Protein AF-A0A7S3FXJ9-F1 (afdb_monomer)

pLDDT: mean 93.74, std 6.18, range [70.44, 98.56]

InterPro domains:
  IPR002081 Cryptochrome/DNA photolyase class 1 [PTHR11455] (3-150)
  IPR005101 Cryptochrome/DNA photolyase, FAD-binding domain [PF03441] (63-150)
  IPR036134 Cryptochrome/DNA photolyase, FAD-binding domain-like superfamily [SSF48173] (3-150)

Secondary structure (DSSP, 8-state):
-HHHHHT--GGGS-TT-SS-SS---HHHHHTTSS-HHHHHHHHHHHHHT--S----TTTSHHHHHHHHHHHHHHHHHSTTTT-STT-TTS-----B--HHHHHHHHTT-SS-HHHHHHHHHHHHHS---HHHHHHHHHIIIIITT-B-TT-

Solvent-accessible surface area (backbone atoms only — not comparable to full-atom values): 8911 Å² total; per-residue (Å²): 110,66,64,58,60,36,62,31,46,61,91,80,52,67,48,82,52,91,62,73,80,60,89,75,51,62,64,38,51,71,73,58,79,35,55,67,67,57,54,52,49,55,51,48,60,44,52,79,70,49,92,67,91,54,57,54,71,68,46,12,68,66,18,55,49,51,55,50,54,50,53,53,51,48,51,72,72,38,56,48,61,84,42,51,80,78,14,90,89,44,78,87,70,96,55,50,90,53,71,66,61,50,51,26,47,68,64,27,61,69,83,44,69,72,52,18,52,46,30,42,41,32,73,75,69,75,57,69,45,72,57,36,51,51,51,46,52,35,39,41,19,92,67,66,64,39,32,52,86,80,110

Sequence (151 aa):
QRERVGRFAKPMTNPVSLKPDTTALSPYLKFGCLSSRTFFWEIQNVLDTFKGNHTKPPESLHGQMYFREYFYLCAFKSDHFDKMIGNPDCKQIDWDTDPELLKAWEEGRTGYPAIDATMRQLKQEGWIHHLGRHLVACFLTRGDLWIHWEL

Nearest PDB structures (foldseek):
  3fy4-assembly3_C  TM=9.759E-01  e=5.658E-13  Arabidopsis thaliana
  3fy4-assembly2_B  TM=9.752E-01  e=1.005E-12  Arabidopsis thaliana
  6fn3-assembly1_A  TM=9.661E-01  e=8.461E-13  Chlamydomonas reinhardtii
  6fn2-assembly1_A  TM=9.665E-01  e=7.988E-13  Chlamydomonas reinhardtii
  5zm0-assembly1_A  TM=9.646E-01  e=1.419E-12  Chlamydomonas reinhardtii

Organism: NCBI:txid1082188

Mean predicted aligned error: 3.87 Å

Structure (mmCIF, N/CA/C/O backbone):
data_AF-A0A7S3FXJ9-F1
#
_entry.id   AF-A0A7S3FXJ9-F1
#
loop_
_atom_site.group_PDB
_atom_site.id
_atom_site.type_symbol
_atom_site.label_atom_id
_atom_site.label_alt_id
_atom_site.label_comp_id
_atom_site.label_asym_id
_atom_site.label_entity_id
_atom_site.label_seq_id
_atom_site.pdbx_PDB_ins_code
_atom_site.Cartn_x
_atom_site.Cartn_y
_atom_site.Cartn_z
_atom_site.occupancy
_atom_site.B_iso_or_equiv
_atom_site.auth_seq_id
_atom_site.auth_comp_id
_atom_site.auth_asym_id
_atom_site.auth_atom_id
_atom_site.pdbx_PDB_model_num
ATOM 1 N N . GLN A 1 1 ? 13.859 7.669 -20.022 1.00 73.88 1 GLN A N 1
ATOM 2 C CA . GLN A 1 1 ? 12.963 6.557 -19.612 1.00 73.88 1 GLN A CA 1
ATOM 3 C C . GLN A 1 1 ? 13.709 5.231 -19.428 1.00 73.88 1 GLN A C 1
ATOM 5 O O . GLN A 1 1 ? 13.633 4.694 -18.332 1.00 73.88 1 GLN A O 1
ATOM 10 N N . ARG A 1 2 ? 14.477 4.730 -20.412 1.00 83.75 2 ARG A N 1
ATOM 11 C CA . ARG A 1 2 ? 15.246 3.466 -20.283 1.00 83.75 2 ARG A CA 1
ATOM 12 C C . ARG A 1 2 ? 16.218 3.430 -19.097 1.00 83.75 2 ARG A C 1
ATOM 14 O O . ARG A 1 2 ? 16.252 2.460 -18.356 1.00 83.75 2 ARG A O 1
ATOM 21 N N . GLU A 1 3 ? 16.935 4.526 -18.862 1.00 85.56 3 GLU A N 1
ATOM 22 C CA . GLU A 1 3 ? 17.845 4.658 -17.715 1.00 85.56 3 GLU A CA 1
ATOM 23 C C . GLU A 1 3 ? 17.126 4.569 -16.364 1.00 85.56 3 GLU A C 1
ATOM 25 O O . GLU A 1 3 ? 17.623 3.925 -15.446 1.00 85.56 3 GLU A O 1
ATOM 30 N N . ARG A 1 4 ? 15.914 5.136 -16.264 1.00 86.31 4 ARG A N 1
ATOM 31 C CA . ARG A 1 4 ? 15.077 5.037 -15.060 1.00 86.31 4 ARG A CA 1
ATOM 32 C C . ARG A 1 4 ? 14.684 3.588 -14.776 1.00 86.31 4 ARG A C 1
ATOM 34 O O . ARG A 1 4 ? 14.658 3.208 -13.618 1.00 86.31 4 ARG A O 1
ATOM 41 N N . VAL A 1 5 ? 14.395 2.795 -15.811 1.00 86.50 5 VAL A N 1
ATOM 42 C CA . VAL A 1 5 ? 14.090 1.359 -15.681 1.00 86.50 5 VAL A CA 1
ATOM 43 C C . VAL A 1 5 ? 15.333 0.576 -15.257 1.00 86.50 5 VAL A C 1
ATOM 45 O O . VAL A 1 5 ? 15.274 -0.139 -14.262 1.00 86.50 5 VAL A O 1
ATOM 48 N N . GLY A 1 6 ? 16.462 0.752 -15.954 1.00 84.94 6 GLY A N 1
ATOM 49 C CA . GLY A 1 6 ? 17.703 0.024 -15.662 1.00 84.94 6 GLY A CA 1
ATOM 50 C C . GLY A 1 6 ? 18.292 0.334 -14.282 1.00 84.94 6 GLY A C 1
ATOM 51 O O . GLY A 1 6 ? 18.854 -0.548 -13.641 1.00 84.94 6 GLY A O 1
ATOM 52 N N . ARG A 1 7 ? 18.131 1.568 -13.790 1.00 87.62 7 ARG A N 1
ATOM 53 C CA . ARG A 1 7 ? 18.652 2.010 -12.485 1.00 87.62 7 ARG A CA 1
ATOM 54 C C . ARG A 1 7 ? 17.612 2.032 -11.361 1.00 87.62 7 ARG A C 1
ATOM 56 O O . ARG A 1 7 ? 17.939 2.468 -10.262 1.00 87.62 7 ARG A O 1
ATOM 63 N N . PHE A 1 8 ? 16.369 1.610 -11.607 1.00 88.56 8 PHE A N 1
ATOM 64 C CA . PHE A 1 8 ? 15.328 1.632 -10.577 1.00 88.56 8 PHE A CA 1
ATOM 65 C C . PHE A 1 8 ? 15.723 0.749 -9.388 1.00 88.56 8 PHE A C 1
ATOM 67 O O . PHE A 1 8 ? 15.891 -0.457 -9.548 1.00 88.56 8 PHE A O 1
ATOM 74 N N . ALA A 1 9 ? 15.810 1.327 -8.193 1.00 87.25 9 ALA A N 1
ATOM 75 C CA . ALA A 1 9 ? 16.085 0.598 -6.960 1.00 87.25 9 ALA A CA 1
ATOM 76 C C . ALA A 1 9 ? 15.193 1.138 -5.841 1.00 87.25 9 ALA A C 1
ATOM 78 O O . ALA A 1 9 ? 15.300 2.300 -5.450 1.00 87.25 9 ALA A O 1
ATOM 79 N N . LYS A 1 10 ? 14.305 0.292 -5.314 1.00 80.56 10 LYS A N 1
ATOM 80 C CA . LYS A 1 10 ? 13.350 0.675 -4.263 1.00 80.56 10 LYS A CA 1
ATOM 81 C C . LYS A 1 10 ? 13.986 1.239 -2.974 1.00 80.56 10 LYS A C 1
ATOM 83 O O . LYS A 1 10 ? 13.410 2.192 -2.450 1.00 80.56 10 LYS A O 1
ATOM 88 N N . PRO A 1 11 ? 15.148 0.756 -2.481 1.00 74.75 11 PRO A N 1
ATOM 89 C CA . PRO A 1 11 ? 15.785 1.330 -1.289 1.00 74.75 11 PRO A CA 1
ATOM 90 C C . PRO A 1 11 ? 16.194 2.804 -1.442 1.00 74.75 11 PRO A C 1
ATOM 92 O O . PRO A 1 11 ? 16.334 3.504 -0.448 1.00 74.75 11 PRO A O 1
ATOM 95 N N . MET A 1 12 ? 16.349 3.293 -2.676 1.00 77.19 12 MET A N 1
ATOM 96 C CA . MET A 1 12 ? 16.866 4.634 -2.983 1.00 77.19 12 MET A CA 1
ATOM 97 C C . MET A 1 12 ? 15.757 5.660 -3.277 1.00 77.19 12 MET A C 1
ATOM 99 O O . MET A 1 12 ? 15.977 6.619 -4.013 1.00 77.19 12 MET A O 1
ATOM 103 N N . THR A 1 13 ? 14.546 5.445 -2.755 1.00 78.25 13 THR A N 1
ATOM 104 C CA . THR A 1 13 ? 13.367 6.294 -3.017 1.00 78.25 13 THR A CA 1
ATOM 105 C C . THR A 1 13 ? 12.980 7.103 -1.782 1.00 78.25 13 THR A C 1
ATOM 107 O O . THR A 1 13 ? 13.099 6.606 -0.662 1.00 78.25 13 THR A O 1
ATOM 110 N N . ASN A 1 14 ? 12.517 8.348 -1.958 1.00 78.69 14 ASN A N 1
ATOM 111 C CA . ASN A 1 14 ? 12.154 9.200 -0.828 1.00 78.69 14 ASN A CA 1
ATOM 112 C C . ASN A 1 14 ? 10.724 8.880 -0.334 1.00 78.69 14 ASN A C 1
ATOM 114 O O . ASN A 1 14 ? 9.756 9.103 -1.066 1.00 78.69 14 ASN A O 1
ATOM 118 N N . PRO A 1 15 ? 10.557 8.388 0.911 1.00 72.31 15 PRO A N 1
ATOM 119 C CA . PRO A 1 15 ? 9.263 7.979 1.455 1.00 72.31 15 PRO A CA 1
ATOM 120 C C . PRO A 1 15 ? 8.245 9.105 1.622 1.00 72.31 15 PRO A C 1
ATOM 122 O O . PRO A 1 15 ? 7.051 8.823 1.623 1.00 72.31 15 PRO A O 1
ATOM 125 N N . VAL A 1 16 ? 8.720 10.340 1.784 1.00 70.44 16 VAL A N 1
ATOM 126 C CA . VAL A 1 16 ? 7.906 11.521 2.113 1.00 70.44 16 VAL A CA 1
ATOM 127 C C . VAL A 1 16 ? 7.818 12.507 0.946 1.00 70.44 16 VAL A C 1
ATOM 129 O O . VAL A 1 16 ? 7.343 13.629 1.108 1.00 70.44 16 VAL A O 1
ATOM 132 N N . SER A 1 17 ? 8.291 12.114 -0.241 1.00 78.94 17 SER A N 1
ATOM 133 C CA . SER A 1 17 ? 8.137 12.934 -1.440 1.00 78.94 17 SER A CA 1
ATOM 134 C C . SER A 1 17 ? 6.674 12.958 -1.878 1.00 78.94 17 SER A C 1
ATOM 136 O O . SER A 1 17 ? 6.076 11.914 -2.141 1.00 78.94 17 SER A O 1
ATOM 138 N N . LEU A 1 18 ? 6.115 14.163 -2.022 1.00 78.19 18 LEU A N 1
ATOM 139 C CA . LEU A 1 18 ? 4.784 14.364 -2.608 1.00 78.19 18 LEU A CA 1
ATOM 140 C C . LEU A 1 18 ? 4.739 13.916 -4.075 1.00 78.19 18 LEU A C 1
ATOM 142 O O . LEU A 1 18 ? 3.705 13.487 -4.574 1.00 78.19 18 LEU A O 1
ATOM 146 N N . LYS A 1 19 ? 5.871 13.991 -4.785 1.00 82.06 19 LYS A N 1
ATOM 147 C CA . LYS A 1 19 ? 5.969 13.495 -6.158 1.00 82.06 19 LYS A CA 1
ATOM 148 C C . LYS A 1 19 ? 6.384 12.023 -6.143 1.00 82.06 19 LYS A C 1
ATOM 150 O O . LYS A 1 19 ? 7.363 11.682 -5.480 1.00 82.06 19 LYS A O 1
ATOM 155 N N . PRO A 1 20 ? 5.712 11.144 -6.905 1.00 80.56 20 PRO A N 1
ATOM 156 C CA . PRO A 1 20 ? 6.096 9.742 -6.950 1.00 80.56 20 PRO A CA 1
ATOM 157 C C . PRO A 1 20 ? 7.501 9.538 -7.532 1.00 80.56 20 PRO A C 1
ATOM 159 O O . PRO A 1 20 ? 7.727 9.690 -8.734 1.00 80.56 20 PRO A O 1
ATOM 162 N N . ASP A 1 21 ? 8.430 9.087 -6.693 1.00 82.44 21 ASP A N 1
ATOM 163 C CA . ASP A 1 21 ? 9.775 8.693 -7.140 1.00 82.44 21 ASP A CA 1
ATOM 164 C C . ASP A 1 21 ? 9.777 7.307 -7.816 1.00 82.44 21 ASP A C 1
ATOM 166 O O . ASP A 1 21 ? 10.662 6.961 -8.605 1.00 82.44 21 ASP A O 1
ATOM 170 N N . THR A 1 22 ? 8.714 6.525 -7.599 1.00 87.38 22 THR A N 1
ATOM 171 C CA . THR A 1 22 ? 8.455 5.247 -8.283 1.00 87.38 22 THR A CA 1
ATOM 172 C C . THR A 1 22 ? 7.592 5.433 -9.535 1.00 87.38 22 THR A C 1
ATOM 174 O O . THR A 1 22 ? 7.228 6.546 -9.906 1.00 87.38 22 THR A O 1
ATOM 177 N N . THR A 1 23 ? 7.261 4.343 -10.231 1.00 89.44 23 THR A N 1
ATOM 178 C CA . THR A 1 23 ? 6.524 4.409 -11.504 1.00 89.44 23 THR A CA 1
ATOM 179 C C . THR A 1 23 ? 5.128 5.019 -11.379 1.00 89.44 23 THR A C 1
ATOM 181 O O . THR A 1 23 ? 4.599 5.476 -12.385 1.00 89.44 23 THR A O 1
ATOM 184 N N . ALA A 1 24 ? 4.527 4.999 -10.181 1.00 91.62 24 ALA A N 1
ATOM 185 C CA . ALA A 1 24 ? 3.124 5.354 -9.941 1.00 91.62 24 ALA A CA 1
ATOM 186 C C . ALA A 1 24 ? 2.124 4.589 -10.834 1.00 91.62 24 ALA A C 1
ATOM 188 O O . ALA A 1 24 ? 0.976 4.994 -10.989 1.00 91.62 24 ALA A O 1
ATOM 189 N N . LEU A 1 25 ? 2.534 3.443 -11.397 1.00 95.50 25 LEU A N 1
ATOM 190 C CA . LEU A 1 25 ? 1.694 2.633 -12.285 1.00 95.50 25 LEU A CA 1
ATOM 191 C C . LEU A 1 25 ? 0.758 1.674 -11.530 1.00 95.50 25 LEU A C 1
ATOM 193 O O . LEU A 1 25 ? -0.047 0.981 -12.149 1.00 95.50 25 LEU A O 1
ATOM 197 N N . SER A 1 26 ? 0.838 1.622 -10.195 1.00 96.44 26 SER A N 1
ATOM 198 C CA . SER A 1 26 ? 0.052 0.680 -9.390 1.00 96.44 26 SER A CA 1
ATOM 199 C C . SER A 1 26 ? -1.470 0.817 -9.557 1.00 96.44 26 SER A C 1
ATOM 201 O O . SER A 1 26 ? -2.113 -0.231 -9.614 1.00 96.44 26 SER A O 1
ATOM 203 N N . PRO A 1 27 ? -2.076 2.021 -9.693 1.00 97.19 27 PRO A N 1
ATOM 204 C CA . PRO A 1 27 ? -3.515 2.123 -9.945 1.00 97.19 27 PRO A CA 1
ATOM 205 C C . PRO A 1 27 ? -3.895 1.529 -11.310 1.00 97.19 27 PRO A C 1
ATOM 207 O O . PRO A 1 27 ? -4.810 0.719 -11.399 1.00 97.19 27 PRO A O 1
ATOM 210 N N . TYR A 1 28 ? -3.128 1.830 -12.361 1.00 97.88 28 TYR A N 1
ATOM 211 C CA . TYR A 1 28 ? -3.373 1.316 -13.713 1.00 97.88 28 TYR A CA 1
ATOM 212 C C . TYR A 1 28 ? -3.272 -0.214 -13.783 1.00 97.88 28 TYR A C 1
ATOM 214 O O . TYR A 1 28 ? -4.085 -0.854 -14.444 1.00 97.88 28 TYR A O 1
ATOM 222 N N . LEU A 1 29 ? -2.314 -0.807 -13.062 1.00 97.94 29 LEU A N 1
ATOM 223 C CA . LEU A 1 29 ? -2.182 -2.264 -12.934 1.00 97.94 29 LEU A CA 1
ATOM 224 C C . LEU A 1 29 ? -3.310 -2.894 -12.100 1.00 97.94 29 LEU A C 1
ATOM 226 O O . LEU A 1 29 ? -3.687 -4.037 -12.354 1.00 97.94 29 LEU A O 1
ATOM 230 N N . LYS A 1 30 ? -3.832 -2.188 -11.086 1.00 97.38 30 LYS A N 1
ATOM 231 C CA . LYS A 1 30 ? -4.948 -2.661 -10.248 1.00 97.38 30 LYS A CA 1
ATOM 232 C C . LYS A 1 30 ? -6.264 -2.682 -11.024 1.00 97.38 30 LYS A C 1
ATOM 234 O O . LYS A 1 30 ? -7.001 -3.653 -10.906 1.00 97.38 30 LYS A O 1
ATOM 239 N N . PHE A 1 31 ? -6.532 -1.640 -11.807 1.00 97.75 31 PHE A N 1
ATOM 240 C CA . PHE A 1 31 ? -7.774 -1.491 -12.573 1.00 97.75 31 PHE A CA 1
ATOM 241 C C . PHE A 1 31 ? -7.719 -2.104 -13.980 1.00 97.75 31 PHE A C 1
ATOM 243 O O . PHE A 1 31 ? -8.702 -2.048 -14.709 1.00 97.75 31 PHE A O 1
ATOM 250 N N . GLY A 1 32 ? -6.589 -2.693 -14.382 1.00 97.25 32 GLY A N 1
ATOM 251 C CA . GLY A 1 32 ? -6.445 -3.323 -15.697 1.00 97.25 32 GLY A CA 1
ATOM 252 C C . GLY A 1 32 ? -6.272 -2.341 -16.862 1.00 97.25 32 GLY A C 1
ATOM 253 O O . GLY A 1 32 ? -6.204 -2.776 -18.007 1.00 97.25 32 GLY A O 1
ATOM 254 N N . CYS A 1 33 ? -6.127 -1.038 -16.592 1.00 98.31 33 CYS A N 1
ATOM 255 C CA . CYS A 1 33 ? -5.792 -0.025 -17.600 1.00 98.31 33 CYS A CA 1
ATOM 256 C C . CYS A 1 33 ? -4.408 -0.266 -18.228 1.00 98.31 33 CYS A C 1
ATOM 258 O O . CYS A 1 33 ? -4.140 0.180 -19.340 1.00 98.31 33 CYS A O 1
ATOM 260 N N . LEU A 1 34 ? -3.522 -0.958 -17.503 1.00 98.00 34 LEU A N 1
ATOM 261 C CA . LEU A 1 34 ? -2.237 -1.443 -17.993 1.00 98.00 34 LEU A CA 1
ATOM 262 C C . LEU A 1 34 ? -2.143 -2.956 -17.770 1.00 98.00 34 LEU A C 1
ATOM 264 O O . LEU A 1 34 ? -2.268 -3.436 -16.644 1.00 98.00 34 LEU A O 1
ATOM 268 N N . SER A 1 35 ? -1.866 -3.704 -18.838 1.00 98.25 35 SER A N 1
ATOM 269 C CA . SER A 1 35 ? -1.608 -5.145 -18.764 1.00 98.25 35 SER A CA 1
ATOM 270 C C . SER A 1 35 ? -0.324 -5.431 -17.980 1.00 98.25 35 SER A C 1
ATOM 272 O O . SER A 1 35 ? 0.748 -4.918 -18.311 1.00 98.25 35 SER A O 1
ATOM 274 N N . SER A 1 36 ? -0.417 -6.306 -16.973 1.00 97.69 36 SER A N 1
ATOM 275 C CA . SER A 1 36 ? 0.739 -6.768 -16.193 1.00 97.69 36 SER A CA 1
ATOM 276 C C . SER A 1 36 ? 1.771 -7.480 -17.072 1.00 97.69 36 SER A C 1
ATOM 278 O O . SER A 1 36 ? 2.971 -7.270 -16.910 1.00 97.69 36 SER A O 1
ATOM 280 N N . ARG A 1 37 ? 1.311 -8.265 -18.053 1.00 98.12 37 ARG A N 1
ATOM 281 C CA . ARG A 1 37 ? 2.172 -8.976 -19.009 1.00 98.12 37 ARG A CA 1
ATOM 282 C C . ARG A 1 37 ? 2.899 -8.010 -19.932 1.00 98.12 37 ARG A C 1
ATOM 284 O O . ARG A 1 37 ? 4.097 -8.158 -20.140 1.00 98.12 37 ARG A O 1
ATOM 291 N N . THR A 1 38 ? 2.191 -7.006 -20.448 1.00 98.06 38 THR A N 1
ATOM 292 C CA . THR A 1 38 ? 2.802 -5.967 -21.287 1.00 98.06 38 THR A CA 1
ATOM 293 C C . THR A 1 38 ? 3.863 -5.223 -20.492 1.00 98.06 38 THR A C 1
ATOM 295 O O . THR A 1 38 ? 4.995 -5.123 -20.941 1.00 98.06 38 THR A O 1
ATOM 298 N N . PHE A 1 39 ? 3.542 -4.787 -19.271 1.00 97.56 39 PHE A N 1
ATOM 299 C CA . PHE A 1 39 ? 4.512 -4.091 -18.433 1.00 97.56 39 PHE A CA 1
ATOM 300 C C . PHE A 1 39 ? 5.755 -4.947 -18.137 1.00 97.56 39 PHE A C 1
ATOM 302 O O . PHE A 1 39 ? 6.872 -4.445 -18.230 1.00 97.56 39 PHE A O 1
ATOM 309 N N . PHE A 1 40 ? 5.581 -6.242 -17.855 1.00 97.81 40 PHE A N 1
ATOM 310 C CA . PHE A 1 40 ? 6.689 -7.176 -17.641 1.00 97.81 40 PHE A CA 1
ATOM 311 C C . PHE A 1 40 ? 7.632 -7.270 -18.851 1.00 97.81 40 PHE A C 1
ATOM 313 O O . PHE A 1 40 ? 8.849 -7.146 -18.692 1.00 97.81 40 PHE A O 1
ATOM 320 N N . TRP A 1 41 ? 7.078 -7.475 -20.049 1.00 97.81 41 TRP A N 1
ATOM 321 C CA . TRP A 1 41 ? 7.874 -7.615 -21.269 1.00 97.81 41 TRP A CA 1
ATOM 322 C C . TRP A 1 41 ? 8.517 -6.299 -21.700 1.00 97.81 41 TRP A C 1
ATOM 324 O O . TRP A 1 41 ? 9.660 -6.308 -22.137 1.00 97.81 41 TRP A O 1
ATOM 334 N N . GLU A 1 42 ? 7.854 -5.161 -21.492 1.00 96.69 42 GLU A N 1
ATOM 335 C CA . GLU A 1 42 ? 8.462 -3.851 -21.745 1.00 96.69 42 GLU A CA 1
ATOM 336 C C . GLU A 1 42 ? 9.655 -3.577 -20.818 1.00 96.69 42 GLU A C 1
ATOM 338 O O . GLU A 1 42 ? 10.670 -3.038 -21.260 1.00 96.69 42 GLU A O 1
ATOM 343 N N . ILE A 1 43 ? 9.589 -3.995 -19.546 1.00 95.62 43 ILE A N 1
ATOM 344 C CA . ILE A 1 43 ? 10.761 -3.956 -18.659 1.00 95.62 43 ILE A CA 1
ATOM 345 C C . ILE A 1 43 ? 11.876 -4.834 -19.240 1.00 95.62 43 ILE A C 1
ATOM 347 O O . ILE A 1 43 ? 13.006 -4.362 -19.354 1.00 95.62 43 ILE A O 1
ATOM 351 N N . GLN A 1 44 ? 11.567 -6.074 -19.635 1.00 95.50 44 GLN A N 1
ATOM 352 C CA . GLN A 1 44 ? 12.555 -7.012 -20.179 1.00 95.50 44 GLN A CA 1
ATOM 353 C C . GLN A 1 44 ? 13.240 -6.460 -21.438 1.00 95.50 44 GLN A C 1
ATOM 355 O O . GLN A 1 44 ? 14.463 -6.376 -21.469 1.00 95.50 44 GLN A O 1
ATOM 360 N N . ASN A 1 45 ? 12.468 -5.963 -22.407 1.00 95.75 45 ASN A N 1
ATOM 361 C CA . ASN A 1 45 ? 12.978 -5.362 -23.643 1.00 95.75 45 ASN A CA 1
ATOM 362 C C . ASN A 1 45 ? 13.951 -4.201 -23.371 1.00 95.75 45 ASN A C 1
ATOM 364 O O . ASN A 1 45 ? 14.956 -4.017 -24.067 1.00 95.75 45 ASN A O 1
ATOM 368 N N . VAL A 1 46 ? 13.659 -3.383 -22.353 1.00 94.69 46 VAL A N 1
ATOM 369 C CA . VAL A 1 46 ? 14.557 -2.300 -21.945 1.00 94.69 46 VAL A CA 1
ATOM 370 C C . VAL A 1 46 ? 15.836 -2.853 -21.325 1.00 94.69 46 VAL A C 1
ATOM 372 O O . VAL A 1 46 ? 16.909 -2.364 -21.671 1.00 94.69 46 VAL A O 1
ATOM 375 N N . LEU A 1 47 ? 15.739 -3.846 -20.439 1.00 93.25 47 LEU A N 1
ATOM 376 C CA . LEU A 1 47 ? 16.899 -4.447 -19.775 1.00 93.25 47 LEU A CA 1
ATOM 377 C C . LEU A 1 47 ? 17.819 -5.181 -20.761 1.00 93.25 47 LEU A C 1
ATOM 379 O O . LEU A 1 47 ? 19.031 -5.010 -20.672 1.00 93.25 47 LEU A O 1
ATOM 383 N N . ASP A 1 48 ? 17.264 -5.884 -21.750 1.00 93.31 48 ASP A N 1
ATOM 384 C CA . ASP A 1 48 ? 18.026 -6.611 -22.781 1.00 93.31 48 ASP A CA 1
ATOM 385 C C . ASP A 1 48 ? 18.919 -5.690 -23.623 1.00 93.31 48 ASP A C 1
ATOM 387 O O . ASP A 1 48 ? 19.966 -6.093 -24.126 1.00 93.31 48 ASP A O 1
ATOM 391 N N . THR A 1 49 ? 18.516 -4.426 -23.775 1.00 93.00 49 THR A N 1
ATOM 392 C CA . THR A 1 49 ? 19.257 -3.419 -24.549 1.00 93.00 49 THR A CA 1
ATOM 393 C C . THR A 1 49 ? 20.012 -2.419 -23.672 1.00 93.00 49 THR A C 1
ATOM 395 O O . THR A 1 49 ? 20.692 -1.525 -24.191 1.00 93.00 49 THR A O 1
ATOM 398 N N . PHE A 1 50 ? 19.908 -2.534 -22.344 1.00 93.12 50 PHE A N 1
ATOM 399 C CA . PHE A 1 50 ? 20.504 -1.586 -21.414 1.00 93.12 50 PHE A CA 1
ATOM 400 C C . PHE A 1 50 ? 22.008 -1.837 -21.264 1.00 93.12 50 PHE A C 1
ATOM 402 O O . PHE A 1 50 ? 22.450 -2.871 -20.772 1.00 93.12 50 PHE A O 1
ATOM 409 N N . LYS A 1 51 ? 22.821 -0.854 -21.662 1.00 85.44 51 LYS A N 1
ATOM 410 C CA . LYS A 1 51 ? 24.280 -0.904 -21.506 1.00 85.44 51 LYS A CA 1
ATOM 411 C C . LYS A 1 51 ? 24.661 -0.429 -20.100 1.00 85.44 51 LYS A C 1
ATOM 413 O O . LYS A 1 51 ? 24.841 0.765 -19.878 1.00 85.44 51 LYS A O 1
ATOM 418 N N . GLY A 1 52 ? 24.754 -1.358 -19.153 1.00 85.00 52 GLY A N 1
ATOM 419 C CA . GLY A 1 52 ? 25.204 -1.102 -17.783 1.00 85.00 52 GLY A CA 1
ATOM 420 C C . GLY A 1 52 ? 24.690 -2.145 -16.794 1.00 85.00 52 GLY A C 1
ATOM 421 O O . GLY A 1 52 ? 23.836 -2.963 -17.127 1.00 85.00 52 GLY A O 1
ATOM 422 N N . ASN A 1 53 ? 25.184 -2.095 -15.557 1.00 86.06 53 ASN A N 1
ATOM 423 C CA . ASN A 1 53 ? 24.614 -2.907 -14.487 1.00 86.06 53 ASN A CA 1
ATOM 424 C C . ASN A 1 53 ? 23.207 -2.396 -14.175 1.00 86.06 53 ASN A C 1
ATOM 426 O O . ASN A 1 53 ? 23.025 -1.211 -13.888 1.00 86.06 53 ASN A O 1
ATOM 430 N N . HIS A 1 54 ? 22.229 -3.293 -14.226 1.00 88.69 54 HIS A N 1
ATOM 431 C CA . HIS A 1 54 ? 20.876 -3.013 -13.779 1.00 88.69 54 HIS A CA 1
ATOM 432 C C . HIS A 1 54 ? 20.601 -3.704 -12.445 1.00 88.69 54 HIS A C 1
ATOM 434 O O . HIS A 1 54 ? 21.205 -4.727 -12.105 1.00 88.69 54 HIS A O 1
ATOM 440 N N . THR A 1 55 ? 19.671 -3.144 -11.682 1.00 87.12 55 THR A N 1
ATOM 441 C CA . THR A 1 55 ? 19.196 -3.758 -10.441 1.00 87.12 55 THR A CA 1
ATOM 442 C C . THR A 1 55 ? 18.519 -5.098 -10.715 1.00 87.12 55 THR A C 1
ATOM 444 O O . THR A 1 55 ? 17.938 -5.341 -11.779 1.00 87.12 55 THR A O 1
ATOM 447 N N . LYS A 1 56 ? 18.601 -5.997 -9.734 1.00 89.12 56 LYS A N 1
ATOM 448 C CA . LYS A 1 56 ? 18.000 -7.333 -9.785 1.00 89.12 56 LYS A CA 1
ATOM 449 C C . LYS A 1 56 ? 16.814 -7.415 -8.814 1.00 89.12 56 LYS A C 1
ATOM 451 O O . LYS A 1 56 ? 16.699 -6.578 -7.915 1.00 89.12 56 LYS A O 1
ATOM 456 N N . PRO A 1 57 ? 15.902 -8.385 -8.986 1.00 90.00 57 PRO A N 1
ATOM 457 C CA . PRO A 1 57 ? 14.896 -8.676 -7.971 1.00 90.00 57 PRO A CA 1
ATOM 458 C C . PRO A 1 57 ? 15.554 -8.926 -6.598 1.00 90.00 57 PRO A C 1
ATOM 460 O O . PRO A 1 57 ? 16.632 -9.522 -6.564 1.00 90.00 57 PRO A O 1
ATOM 463 N N . PRO A 1 58 ? 14.939 -8.488 -5.481 1.00 88.06 58 PRO A N 1
ATOM 464 C CA . PRO A 1 58 ? 13.590 -7.914 -5.368 1.00 88.06 58 PRO A CA 1
ATOM 465 C C . PRO A 1 58 ? 13.505 -6.388 -5.581 1.00 88.06 58 PRO A C 1
ATOM 467 O O . PRO A 1 58 ? 12.408 -5.830 -5.610 1.00 88.06 58 PRO A O 1
ATOM 470 N N . GLU A 1 59 ? 14.633 -5.693 -5.732 1.00 88.12 59 GLU A N 1
ATOM 471 C CA . GLU A 1 59 ? 14.677 -4.222 -5.759 1.00 88.12 59 GLU A CA 1
ATOM 472 C C . GLU A 1 59 ? 14.291 -3.619 -7.114 1.00 88.12 59 GLU A C 1
ATOM 474 O O . GLU A 1 59 ? 13.845 -2.470 -7.170 1.00 88.12 59 GLU A O 1
ATOM 479 N N . SER A 1 60 ? 14.446 -4.392 -8.192 1.00 92.75 60 SER A N 1
ATOM 480 C CA . SER A 1 60 ? 14.111 -3.988 -9.559 1.00 92.75 60 SER A CA 1
ATOM 481 C C . SER A 1 60 ? 12.598 -3.897 -9.806 1.00 92.75 60 SER A C 1
ATOM 483 O O . SER A 1 60 ? 11.771 -4.323 -8.991 1.00 92.75 60 SER A O 1
ATOM 485 N N . LEU A 1 61 ? 12.211 -3.384 -10.982 1.00 93.81 61 LEU A N 1
ATOM 486 C CA . LEU A 1 61 ? 10.806 -3.358 -11.407 1.00 93.81 61 LEU A CA 1
ATOM 487 C C . LEU A 1 61 ? 10.216 -4.765 -11.589 1.00 93.81 61 LEU A C 1
ATOM 489 O O . LEU A 1 61 ? 9.060 -4.979 -11.227 1.00 93.81 61 LEU A O 1
ATOM 493 N N . HIS A 1 62 ? 11.002 -5.743 -12.055 1.00 95.56 62 HIS A N 1
ATOM 494 C CA . HIS A 1 62 ? 10.580 -7.151 -12.042 1.00 95.56 62 HIS A CA 1
ATOM 495 C C . HIS A 1 62 ? 10.336 -7.658 -10.623 1.00 95.56 62 HIS A C 1
ATOM 497 O O . HIS A 1 62 ? 9.348 -8.345 -10.394 1.00 95.56 62 HIS A O 1
ATOM 503 N N . GLY A 1 63 ? 11.162 -7.258 -9.653 1.00 95.31 63 GLY A N 1
ATOM 504 C CA . GLY A 1 63 ? 10.915 -7.562 -8.243 1.00 95.31 63 GLY A CA 1
ATOM 505 C C . GLY A 1 63 ? 9.562 -7.040 -7.746 1.00 95.31 63 GLY A C 1
ATOM 506 O O . GLY A 1 63 ? 8.846 -7.759 -7.052 1.00 95.31 63 GLY A O 1
ATOM 507 N N . GLN A 1 64 ? 9.150 -5.839 -8.172 1.00 95.00 64 GLN A N 1
ATOM 508 C CA . GLN A 1 64 ? 7.817 -5.310 -7.843 1.00 95.00 64 GLN A CA 1
ATOM 509 C C . GLN A 1 64 ? 6.688 -6.143 -8.473 1.00 95.00 64 GLN A C 1
ATOM 511 O O . GLN A 1 64 ? 5.650 -6.344 -7.843 1.00 95.00 64 GLN A O 1
ATOM 516 N N . MET A 1 65 ? 6.893 -6.653 -9.692 1.00 96.94 65 MET A N 1
ATOM 517 C CA . MET A 1 65 ? 5.944 -7.551 -10.358 1.00 96.94 65 MET A CA 1
ATOM 518 C C . MET A 1 65 ? 5.845 -8.900 -9.645 1.00 96.94 65 MET A C 1
ATOM 520 O O . MET A 1 65 ? 4.742 -9.364 -9.382 1.00 96.94 65 MET A O 1
ATOM 524 N N . TYR A 1 66 ? 6.972 -9.500 -9.262 1.00 97.50 66 TYR A N 1
ATOM 525 C CA . TYR A 1 66 ? 6.974 -10.760 -8.515 1.00 97.50 66 TYR A CA 1
ATOM 526 C C . TYR A 1 66 ? 6.265 -10.630 -7.174 1.00 97.50 66 TYR A C 1
ATOM 528 O O . TYR A 1 66 ? 5.511 -11.518 -6.799 1.00 97.50 66 TYR A O 1
ATOM 536 N N . PHE A 1 67 ? 6.433 -9.501 -6.488 1.00 96.88 67 PHE A N 1
ATOM 537 C CA . PHE A 1 67 ? 5.736 -9.242 -5.234 1.00 96.88 67 PHE A CA 1
ATOM 538 C C . PHE A 1 67 ? 4.213 -9.128 -5.418 1.00 96.88 67 PHE A C 1
ATOM 540 O O . PHE A 1 67 ? 3.452 -9.627 -4.593 1.00 96.88 67 PHE A O 1
ATOM 547 N N . ARG A 1 68 ? 3.756 -8.525 -6.528 1.00 97.62 68 ARG A N 1
ATOM 548 C CA . ARG A 1 68 ? 2.335 -8.523 -6.912 1.00 97.62 68 ARG A CA 1
ATOM 549 C C . ARG A 1 68 ? 1.832 -9.951 -7.119 1.00 97.62 68 ARG A C 1
ATOM 551 O O . ARG A 1 68 ? 0.845 -10.323 -6.496 1.00 97.62 68 ARG A O 1
ATOM 558 N N . GLU A 1 69 ? 2.485 -10.732 -7.981 1.00 98.00 69 GLU A N 1
ATOM 559 C CA . GLU A 1 69 ? 2.049 -12.104 -8.289 1.00 98.00 69 GLU A CA 1
ATOM 560 C C . GLU A 1 69 ? 2.082 -13.007 -7.051 1.00 98.00 69 GLU A C 1
ATOM 562 O O . GLU A 1 69 ? 1.154 -13.780 -6.839 1.00 98.00 69 GLU A O 1
ATOM 567 N N . TYR A 1 70 ? 3.095 -12.857 -6.194 1.00 97.62 70 TYR A N 1
ATOM 568 C CA . TYR A 1 70 ? 3.198 -13.577 -4.927 1.00 97.62 70 TYR A CA 1
ATOM 569 C C . TYR A 1 70 ? 1.936 -13.405 -4.077 1.00 97.62 70 TYR A C 1
ATOM 571 O O . TYR A 1 70 ? 1.318 -14.395 -3.699 1.00 97.62 70 TYR A O 1
ATOM 579 N N . PHE A 1 71 ? 1.484 -12.168 -3.851 1.00 97.62 71 PHE A N 1
ATOM 580 C CA . PHE A 1 71 ? 0.275 -11.944 -3.058 1.00 97.62 71 PHE A CA 1
ATOM 581 C C . PHE A 1 71 ? -1.019 -12.358 -3.759 1.00 97.62 71 PHE A C 1
ATOM 583 O O . PHE A 1 71 ? -1.951 -12.768 -3.075 1.00 97.62 71 PHE A O 1
ATOM 590 N N . TYR A 1 72 ? -1.082 -12.322 -5.095 1.00 97.94 72 TYR A N 1
ATOM 591 C CA . TYR A 1 72 ? -2.201 -12.935 -5.822 1.00 97.94 72 TYR A CA 1
ATOM 592 C C . TYR A 1 72 ? -2.261 -14.449 -5.580 1.00 97.94 72 TYR A C 1
ATOM 594 O O . TYR A 1 72 ? -3.344 -14.986 -5.365 1.00 97.94 72 TYR A O 1
ATOM 602 N N . LEU A 1 73 ? -1.112 -15.132 -5.579 1.00 97.62 73 LEU A N 1
ATOM 603 C CA . LEU A 1 73 ? -1.038 -16.568 -5.309 1.00 97.62 73 LEU A CA 1
ATOM 604 C C . LEU A 1 73 ? -1.371 -16.896 -3.851 1.00 97.62 73 LEU A C 1
ATOM 606 O O . LEU A 1 73 ? -2.123 -17.838 -3.613 1.00 97.62 73 LEU A O 1
ATOM 610 N N . CYS A 1 74 ? -0.870 -16.115 -2.889 1.00 96.75 74 CYS A N 1
ATOM 611 C CA . CYS A 1 74 ? -1.230 -16.271 -1.478 1.00 96.75 74 CYS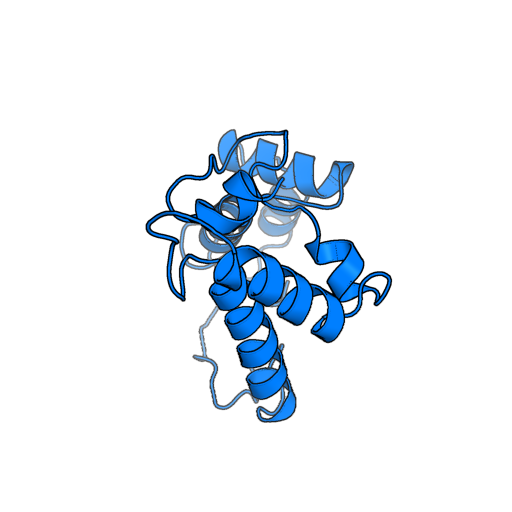 A CA 1
ATOM 612 C C . CYS A 1 74 ? -2.740 -16.109 -1.269 1.00 96.75 74 CYS A C 1
ATOM 614 O O . CYS A 1 74 ? -3.364 -16.990 -0.690 1.00 96.75 74 CYS A O 1
ATOM 616 N N . ALA A 1 75 ? -3.335 -15.044 -1.814 1.00 97.00 75 ALA A N 1
ATOM 617 C CA . ALA A 1 75 ? -4.768 -14.787 -1.696 1.00 97.00 75 ALA A CA 1
ATOM 618 C C . ALA A 1 75 ? -5.633 -15.843 -2.398 1.00 97.00 75 ALA A C 1
ATOM 620 O O . ALA A 1 75 ? -6.723 -16.149 -1.937 1.00 97.00 75 ALA A O 1
ATOM 621 N N . PHE A 1 76 ? -5.159 -16.408 -3.512 1.00 97.00 76 PHE A N 1
ATOM 622 C CA . 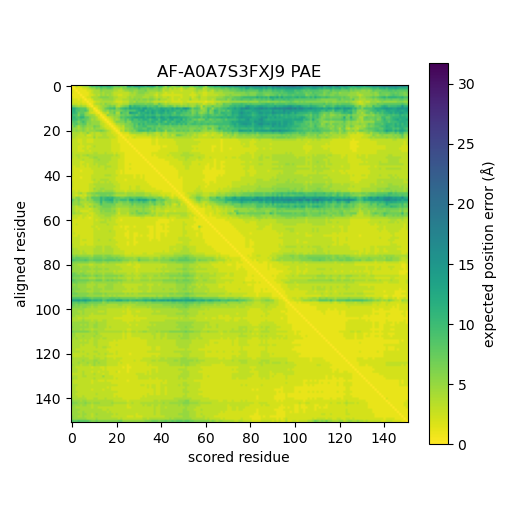PHE A 1 76 ? -5.854 -17.498 -4.197 1.00 97.00 76 PHE A CA 1
ATOM 623 C C . PHE A 1 76 ? -5.808 -18.814 -3.409 1.00 97.00 76 PHE A C 1
ATOM 625 O O . PHE A 1 76 ? -6.725 -19.626 -3.503 1.00 97.00 76 PHE A O 1
ATOM 632 N N . LYS A 1 77 ? -4.713 -19.055 -2.681 1.00 95.50 77 LYS A N 1
ATOM 633 C CA . LYS A 1 77 ? -4.443 -20.321 -1.993 1.00 95.50 77 LYS A CA 1
ATOM 634 C C . LYS A 1 77 ? -4.989 -20.363 -0.566 1.00 95.50 77 LYS A C 1
ATOM 636 O O . LYS A 1 77 ? -5.296 -21.456 -0.097 1.00 95.50 77 LYS A O 1
ATOM 641 N N . SER A 1 78 ? -5.015 -19.223 0.119 1.00 94.31 78 SER A N 1
ATOM 642 C CA . SER A 1 78 ? -5.293 -19.129 1.550 1.00 94.31 78 SER A CA 1
ATOM 643 C C . SER A 1 78 ? -6.751 -18.761 1.800 1.00 94.31 78 SER A C 1
ATOM 645 O O . SER A 1 78 ? -7.260 -17.774 1.261 1.00 94.31 78 SER A O 1
ATOM 647 N N . ASP A 1 79 ? -7.421 -19.560 2.625 1.00 94.81 79 ASP A N 1
ATOM 648 C CA . ASP A 1 79 ? -8.770 -19.255 3.084 1.00 94.81 79 ASP A CA 1
ATOM 649 C C . ASP A 1 79 ? -8.737 -18.024 3.991 1.00 94.81 79 ASP A C 1
ATOM 651 O O . ASP A 1 79 ? -7.866 -17.898 4.851 1.00 94.81 79 ASP A O 1
ATOM 655 N N . HIS A 1 80 ? -9.705 -17.120 3.819 1.00 96.88 80 HIS A N 1
ATOM 656 C CA . HIS A 1 80 ? -9.811 -15.894 4.617 1.00 96.88 80 HIS A CA 1
ATOM 657 C C . HIS A 1 80 ? -8.521 -15.053 4.617 1.00 96.88 80 HIS A C 1
ATOM 659 O O . HIS A 1 80 ? -8.162 -14.478 5.639 1.00 96.88 80 HIS A O 1
ATOM 665 N N . PHE A 1 81 ? -7.810 -14.973 3.486 1.00 97.38 81 PHE A N 1
ATOM 666 C CA . PHE A 1 81 ? -6.517 -14.279 3.389 1.00 97.38 81 PHE A CA 1
ATOM 667 C C . PHE A 1 81 ? -6.536 -12.823 3.897 1.00 97.38 81 PHE A C 1
ATOM 669 O O . PHE A 1 81 ? -5.522 -12.312 4.368 1.00 97.38 81 PHE A O 1
ATOM 676 N N . ASP A 1 82 ? -7.687 -12.160 3.803 1.00 96.75 82 ASP A N 1
ATOM 677 C CA . ASP A 1 82 ? -7.944 -10.792 4.250 1.00 96.75 82 ASP A CA 1
ATOM 678 C C . ASP A 1 82 ? -8.475 -10.687 5.689 1.00 96.75 82 ASP A C 1
ATOM 680 O O . ASP A 1 82 ? -8.805 -9.589 6.123 1.00 96.75 82 ASP A O 1
ATOM 684 N N . LYS A 1 83 ? -8.531 -11.796 6.435 1.00 97.56 83 LYS A N 1
ATOM 685 C CA . LYS A 1 83 ? -8.962 -11.841 7.838 1.00 97.56 83 LYS A CA 1
ATOM 686 C C . LYS A 1 83 ? -7.929 -12.519 8.732 1.00 97.56 83 LYS A C 1
ATOM 688 O O . LYS A 1 83 ? -7.039 -13.230 8.268 1.00 97.56 83 LYS A O 1
ATOM 693 N N . MET A 1 84 ? -8.049 -12.308 10.035 1.00 97.50 84 MET A N 1
ATOM 694 C CA . MET A 1 84 ? -7.281 -12.980 11.077 1.00 97.50 84 MET A CA 1
ATOM 695 C C . MET A 1 84 ? -7.960 -14.288 11.469 1.00 97.50 84 MET A C 1
ATOM 697 O O . MET A 1 84 ? -7.332 -15.348 11.435 1.00 97.50 84 MET A O 1
ATOM 701 N N . ILE A 1 85 ? -9.252 -14.231 11.798 1.00 97.44 85 ILE A N 1
ATOM 702 C CA . ILE A 1 85 ? -10.013 -15.417 12.189 1.00 97.44 85 ILE A CA 1
ATOM 703 C C . ILE A 1 85 ? -10.236 -16.311 10.968 1.00 97.44 85 ILE A C 1
ATOM 705 O O . ILE A 1 85 ? -10.804 -15.889 9.962 1.00 97.44 85 ILE A O 1
ATOM 709 N N . GLY A 1 86 ? -9.814 -17.571 11.081 1.00 96.25 86 GLY A N 1
ATOM 710 C CA . GLY A 1 86 ? -9.968 -18.571 10.021 1.00 96.25 86 GLY A CA 1
ATOM 711 C C . GLY A 1 86 ? -8.886 -18.535 8.940 1.00 96.25 86 GLY A C 1
ATOM 712 O O . GLY A 1 86 ? -8.947 -19.353 8.025 1.00 96.25 86 GLY A O 1
ATOM 713 N N . ASN A 1 87 ? -7.897 -17.644 9.055 1.00 97.44 87 ASN A N 1
ATOM 714 C CA . ASN A 1 87 ? -6.745 -17.602 8.161 1.00 97.44 87 ASN A CA 1
ATOM 715 C C . ASN A 1 87 ? -5.596 -18.457 8.724 1.00 97.44 87 ASN A C 1
ATOM 717 O O . ASN A 1 87 ? -5.055 -18.121 9.784 1.00 97.44 87 ASN A O 1
ATOM 721 N N . PRO A 1 88 ? -5.196 -19.545 8.039 1.00 95.75 88 PRO A N 1
ATOM 722 C CA . PRO A 1 88 ? -4.172 -20.462 8.538 1.00 95.75 88 PRO A CA 1
ATOM 723 C C . PRO A 1 88 ? -2.770 -19.837 8.598 1.00 95.75 88 PRO A C 1
ATOM 725 O O . PRO A 1 88 ? -1.921 -20.312 9.351 1.00 95.75 88 PRO A O 1
ATOM 728 N N . ASP A 1 89 ? -2.530 -18.775 7.829 1.00 95.00 89 ASP A N 1
ATOM 729 C CA . ASP A 1 89 ? -1.236 -18.100 7.727 1.00 95.00 89 ASP A CA 1
ATOM 730 C C . ASP A 1 89 ? -1.137 -16.873 8.657 1.00 95.00 89 ASP A C 1
ATOM 732 O O . ASP A 1 89 ? -0.073 -16.254 8.766 1.00 95.00 89 ASP A O 1
ATOM 736 N N . CYS A 1 90 ? -2.230 -16.503 9.338 1.00 97.50 90 CYS A N 1
ATOM 737 C CA . CYS A 1 90 ? -2.301 -15.304 10.167 1.00 97.50 90 CYS A CA 1
ATOM 738 C C . CYS A 1 90 ? -2.154 -15.615 11.662 1.00 97.50 90 CYS A C 1
ATOM 740 O O . CYS A 1 90 ? -2.804 -16.503 12.222 1.00 97.50 90 CYS A O 1
ATOM 742 N N . LYS A 1 91 ? -1.307 -14.836 12.3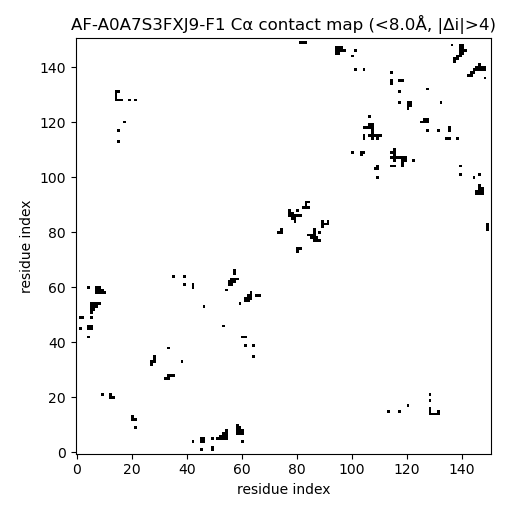43 1.00 97.50 91 LYS A N 1
ATOM 743 C CA . LYS A 1 91 ? -1.177 -14.914 13.800 1.00 97.50 91 LYS A CA 1
ATOM 744 C C . LYS A 1 91 ? -2.434 -14.363 14.459 1.00 97.50 91 LYS A C 1
ATOM 746 O O . LYS A 1 91 ? -2.852 -13.252 14.155 1.00 97.50 91 LYS A O 1
ATOM 751 N N . GLN A 1 92 ? -2.963 -15.122 15.410 1.00 97.88 92 GLN A N 1
ATOM 752 C CA . GLN A 1 92 ? -4.078 -14.691 16.242 1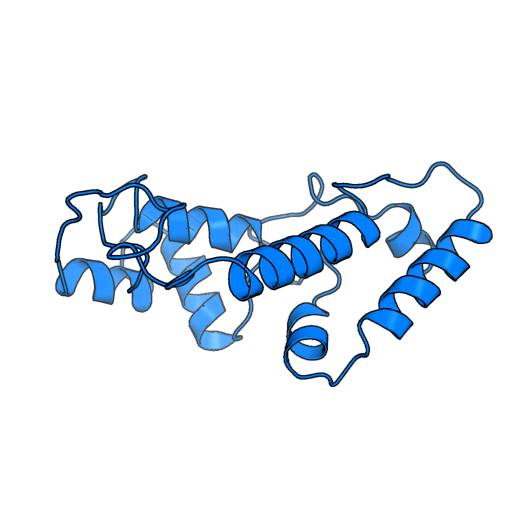.00 97.88 92 GLN A CA 1
ATOM 753 C C . GLN A 1 92 ? -3.536 -13.756 17.323 1.00 97.88 92 GLN A C 1
ATOM 755 O O . GLN A 1 92 ? -2.696 -14.162 18.129 1.00 97.88 92 GLN A O 1
ATOM 760 N N . ILE A 1 93 ? -3.952 -12.495 17.279 1.00 97.81 93 ILE A N 1
ATOM 761 C CA . ILE A 1 93 ? -3.490 -11.432 18.170 1.00 97.81 93 ILE A CA 1
ATOM 762 C C . ILE A 1 93 ? -4.724 -10.780 18.784 1.00 97.81 93 ILE A C 1
ATOM 764 O O . ILE A 1 93 ? -5.696 -10.501 18.085 1.00 97.81 93 ILE A O 1
ATOM 768 N N . ASP A 1 94 ? -4.669 -10.555 20.092 1.00 97.44 94 ASP A N 1
ATOM 769 C CA . ASP A 1 94 ? -5.692 -9.820 20.829 1.00 97.44 94 ASP A CA 1
ATOM 770 C C . ASP A 1 94 ? -5.458 -8.317 20.611 1.00 97.44 94 ASP A C 1
ATOM 772 O O . ASP A 1 94 ? -4.638 -7.691 21.286 1.00 97.44 94 ASP A O 1
ATOM 776 N N . TRP A 1 95 ? -6.052 -7.792 19.539 1.00 97.81 95 TRP A N 1
ATOM 777 C CA . TRP A 1 95 ? -5.962 -6.384 19.152 1.00 97.81 95 TRP A CA 1
ATOM 778 C C . TRP A 1 95 ? -6.983 -5.540 19.910 1.00 97.81 95 TRP A C 1
ATOM 780 O O . TRP A 1 95 ? -8.096 -5.996 20.179 1.00 97.81 95 TRP A O 1
ATOM 790 N N . ASP A 1 96 ? -6.648 -4.276 20.150 1.00 94.31 96 ASP A N 1
ATOM 791 C CA . ASP A 1 96 ? -7.578 -3.340 20.765 1.00 94.31 96 ASP A CA 1
ATOM 792 C C . ASP A 1 96 ? -8.619 -2.838 19.757 1.00 94.31 96 ASP A C 1
ATOM 794 O O . ASP A 1 96 ? -8.410 -2.794 18.539 1.00 94.31 96 ASP A O 1
ATOM 798 N N . THR A 1 97 ? -9.769 -2.424 20.289 1.00 91.31 97 THR A N 1
ATOM 799 C CA . THR A 1 97 ? -10.789 -1.688 19.538 1.00 91.31 97 THR A CA 1
ATOM 800 C C . THR A 1 97 ? -10.919 -0.295 20.137 1.00 91.31 97 THR A C 1
ATOM 802 O O . THR A 1 97 ? -11.574 -0.116 21.161 1.00 91.31 97 THR A O 1
ATOM 805 N N . ASP A 1 98 ? -10.328 0.696 19.474 1.00 95.94 98 ASP A N 1
ATOM 806 C CA . ASP A 1 98 ? -10.478 2.108 19.829 1.00 95.94 98 ASP A CA 1
ATOM 807 C C . ASP A 1 98 ? -10.936 2.914 18.598 1.00 95.94 98 ASP A C 1
ATOM 809 O O . ASP A 1 98 ? -10.122 3.292 17.745 1.00 95.94 98 ASP A O 1
ATOM 813 N N . PRO A 1 99 ? -12.254 3.164 18.462 1.00 96.44 99 PRO A N 1
ATOM 814 C CA . PRO A 1 99 ? -12.802 3.907 17.331 1.00 96.44 99 PRO A CA 1
ATOM 815 C C . PRO A 1 99 ? -12.331 5.364 17.257 1.00 96.44 99 PRO A C 1
ATOM 817 O O . PRO A 1 99 ? -12.326 5.944 16.169 1.00 96.44 99 PRO A O 1
ATOM 820 N N . GLU A 1 100 ? -11.962 5.983 18.384 1.00 97.81 100 GLU A N 1
ATOM 821 C CA . GLU A 1 100 ? -11.509 7.375 18.403 1.00 97.81 100 GLU A CA 1
ATOM 822 C C . GLU A 1 100 ? -10.082 7.482 17.864 1.00 97.81 100 GLU A C 1
ATOM 824 O O . GLU A 1 100 ? -9.813 8.330 17.005 1.00 97.81 100 GLU A O 1
ATOM 829 N N . 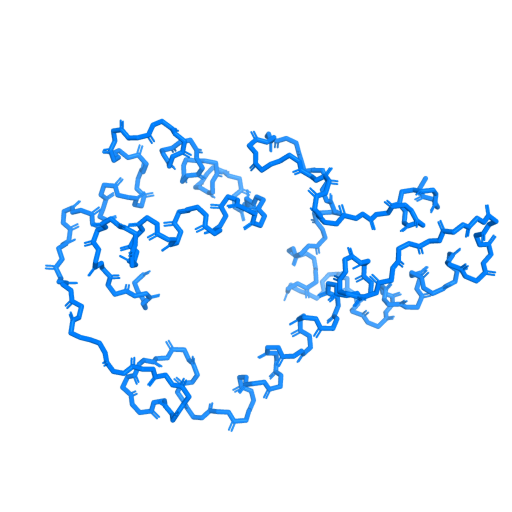LEU A 1 101 ? -9.193 6.581 18.294 1.00 97.56 101 LEU A N 1
ATOM 830 C CA . LEU A 1 101 ? -7.829 6.488 17.772 1.00 97.56 101 LEU A CA 1
ATOM 831 C C . LEU A 1 101 ? -7.807 6.085 16.295 1.00 97.56 101 LEU A C 1
ATOM 833 O O . LEU A 1 101 ? -7.085 6.713 15.514 1.00 97.56 101 LEU A O 1
ATOM 837 N N . LEU A 1 102 ? -8.635 5.115 15.886 1.00 98.31 102 LEU A N 1
ATOM 838 C CA . LEU A 1 102 ? -8.772 4.740 14.47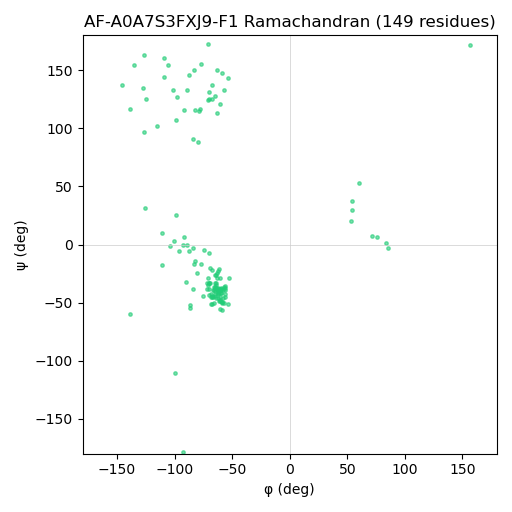5 1.00 98.31 102 LEU A CA 1
ATOM 839 C C . LEU A 1 102 ? -9.179 5.953 13.631 1.00 98.31 102 LEU A C 1
ATOM 841 O O . LEU A 1 102 ? -8.507 6.292 12.659 1.00 98.31 102 LEU A O 1
ATOM 845 N N . LYS A 1 103 ? -10.225 6.672 14.047 1.00 98.38 103 LYS A N 1
ATOM 846 C CA . LYS A 1 103 ? -10.709 7.857 13.332 1.00 98.38 103 LYS A CA 1
ATOM 847 C C . LYS A 1 103 ? -9.668 8.979 13.291 1.00 98.38 103 LYS A C 1
ATOM 849 O O . LYS A 1 103 ? -9.535 9.677 12.284 1.00 98.38 103 LYS A O 1
ATOM 854 N N . ALA A 1 104 ? -8.914 9.184 14.371 1.00 98.50 104 ALA A N 1
ATOM 855 C CA . ALA A 1 104 ? -7.816 10.147 14.383 1.00 98.50 104 ALA A CA 1
ATOM 856 C C . ALA A 1 104 ? -6.717 9.766 13.378 1.00 98.50 104 ALA A C 1
ATOM 858 O O . ALA A 1 104 ? -6.204 10.645 12.682 1.00 98.50 104 ALA A O 1
ATOM 859 N N . TRP A 1 105 ? -6.393 8.477 13.253 1.00 98.56 105 TRP A N 1
ATOM 860 C CA . TRP A 1 105 ? -5.451 7.967 12.258 1.00 98.56 105 TRP A CA 1
ATOM 861 C C . TRP A 1 105 ? -5.972 8.132 10.823 1.00 98.56 105 TRP A C 1
ATOM 863 O O . TRP A 1 105 ? -5.288 8.743 10.001 1.00 98.56 105 TRP A O 1
ATOM 873 N N . GLU A 1 106 ? -7.204 7.704 10.534 1.00 98.12 106 GLU A N 1
ATOM 874 C CA . GLU A 1 106 ? -7.843 7.826 9.212 1.00 98.12 106 GLU A CA 1
ATOM 875 C C . GLU A 1 106 ? -7.889 9.274 8.706 1.00 98.12 106 GLU A C 1
ATOM 877 O O . GLU A 1 106 ? -7.730 9.556 7.515 1.00 98.12 106 GLU A O 1
ATOM 882 N N . GLU A 1 107 ? -8.114 10.223 9.616 1.00 98.19 107 GLU A N 1
ATOM 883 C CA . GLU A 1 107 ? -8.229 11.639 9.285 1.00 98.19 107 GLU A CA 1
ATOM 884 C C . GLU A 1 107 ? -6.901 12.410 9.380 1.00 98.19 107 GLU A C 1
ATOM 886 O O . GLU A 1 107 ? -6.867 13.612 9.092 1.00 98.19 107 GLU A O 1
ATOM 891 N N . GLY A 1 108 ? -5.805 11.742 9.755 1.00 98.19 108 GLY A N 1
ATOM 892 C CA . GLY A 1 108 ? -4.493 12.358 9.940 1.00 98.19 108 GLY A CA 1
ATOM 893 C C . GLY A 1 108 ? -4.507 13.451 11.011 1.00 98.19 108 GLY A C 1
ATOM 894 O O . GLY A 1 108 ? -4.124 14.592 10.737 1.00 98.19 108 GLY A O 1
ATOM 895 N N . ARG A 1 109 ? -5.003 13.123 12.208 1.00 98.50 109 ARG A N 1
ATOM 896 C CA . ARG A 1 109 ? -5.015 13.954 13.427 1.00 98.50 109 ARG A CA 1
ATOM 897 C C . ARG A 1 109 ? -4.383 13.236 14.623 1.00 98.50 109 ARG A C 1
ATOM 899 O O . ARG A 1 109 ? -4.786 13.442 15.763 1.00 98.50 109 ARG A O 1
ATOM 906 N N . THR A 1 110 ? -3.404 12.384 14.365 1.00 98.00 110 THR A N 1
ATOM 907 C CA . THR A 1 110 ? -2.673 11.645 15.400 1.00 98.00 110 THR A CA 1
ATOM 908 C C . THR A 1 110 ? -1.776 12.555 16.238 1.00 98.00 110 THR A C 1
ATOM 910 O O . THR A 1 110 ? -1.372 12.178 17.332 1.00 98.00 110 THR A O 1
ATOM 913 N N . GLY A 1 111 ? -1.436 13.745 15.725 1.00 98.00 111 GLY A N 1
ATOM 914 C CA . GLY A 1 111 ? -0.463 14.643 16.346 1.00 98.00 111 GLY A CA 1
ATOM 915 C C . GLY A 1 111 ? 0.983 14.336 15.948 1.00 98.00 111 GLY A C 1
ATOM 916 O O . GLY A 1 111 ? 1.879 15.098 16.307 1.00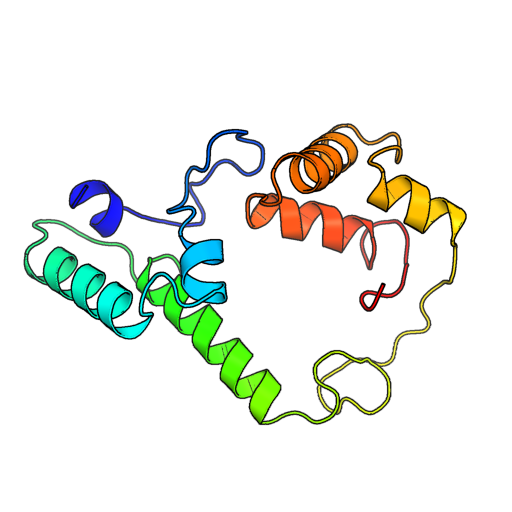 98.00 111 GLY A O 1
ATOM 917 N N . TYR A 1 112 ? 1.217 13.279 15.160 1.00 97.75 112 TYR A N 1
ATOM 918 C CA . TYR A 1 112 ? 2.520 12.925 14.603 1.00 97.75 112 TYR A CA 1
ATOM 919 C C . TYR A 1 112 ? 2.608 13.421 13.152 1.00 97.75 112 TYR A C 1
ATOM 921 O O . TYR A 1 112 ? 2.003 12.815 12.263 1.00 97.75 112 TYR A O 1
ATOM 929 N N . PRO A 1 113 ? 3.386 14.485 12.853 1.00 96.31 113 PRO A N 1
ATOM 930 C CA . PRO A 1 113 ? 3.325 15.158 11.553 1.00 96.31 113 PRO A CA 1
ATOM 931 C C . PRO A 1 113 ? 3.566 14.253 10.340 1.00 96.31 113 PRO A C 1
ATOM 933 O O . PRO A 1 113 ? 2.932 14.441 9.305 1.00 96.31 113 PRO A O 1
ATOM 936 N N . ALA A 1 114 ? 4.452 13.258 10.453 1.00 94.62 114 ALA A N 1
ATOM 937 C CA . ALA A 1 114 ? 4.738 12.323 9.363 1.00 94.62 114 ALA A CA 1
ATOM 938 C C . ALA A 1 114 ? 3.569 11.358 9.082 1.00 94.62 114 ALA A C 1
ATOM 940 O O . ALA A 1 114 ? 3.280 11.070 7.917 1.00 94.62 114 ALA A O 1
ATOM 941 N N . ILE A 1 115 ? 2.881 10.892 10.131 1.00 97.44 115 ILE A N 1
ATOM 942 C CA . ILE A 1 115 ? 1.679 10.054 10.013 1.00 97.44 115 ILE A CA 1
ATOM 943 C C . ILE A 1 115 ? 0.550 10.886 9.413 1.00 97.44 115 ILE A C 1
ATOM 945 O O . ILE A 1 115 ? -0.016 10.519 8.384 1.00 97.44 115 ILE A O 1
ATOM 949 N N . ASP A 1 116 ? 0.306 12.059 9.995 1.00 97.69 116 ASP A N 1
ATOM 950 C CA . ASP A 1 116 ? -0.770 12.959 9.592 1.00 97.69 116 ASP A CA 1
ATOM 951 C C . ASP A 1 116 ? -0.625 13.409 8.137 1.00 97.69 116 ASP A C 1
ATOM 953 O O . ASP A 1 116 ? -1.593 13.370 7.378 1.00 97.69 116 ASP A O 1
ATOM 957 N N . ALA A 1 117 ? 0.581 13.794 7.711 1.00 95.50 117 ALA A N 1
ATOM 958 C CA . ALA A 1 117 ? 0.840 14.175 6.325 1.00 95.50 117 ALA A CA 1
ATOM 959 C C . ALA A 1 117 ? 0.595 13.011 5.353 1.00 95.50 117 ALA A C 1
ATOM 961 O O . ALA A 1 117 ? -0.031 13.209 4.312 1.00 95.50 117 ALA A O 1
ATOM 962 N N . THR A 1 118 ? 1.028 11.797 5.706 1.00 95.44 118 THR A N 1
ATOM 963 C CA . THR A 1 118 ? 0.852 10.610 4.857 1.00 95.44 118 THR A CA 1
ATOM 964 C C . THR A 1 118 ? -0.625 10.232 4.724 1.00 95.44 118 THR A C 1
ATOM 966 O O . THR A 1 118 ? -1.102 9.997 3.615 1.00 95.44 118 THR A O 1
ATOM 969 N N . MET A 1 119 ? -1.377 10.226 5.829 1.00 97.69 119 MET A N 1
ATOM 970 C CA . MET A 1 119 ? -2.810 9.911 5.814 1.00 97.69 119 MET A CA 1
ATOM 971 C C . MET A 1 119 ? -3.620 10.97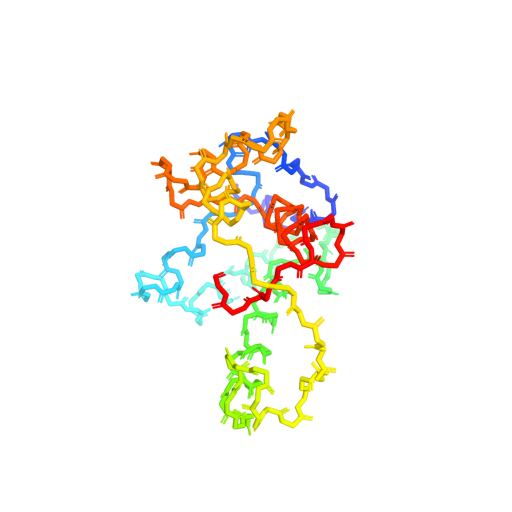1 5.062 1.00 97.69 119 MET A C 1
ATOM 973 O O . MET A 1 119 ? -4.495 10.640 4.260 1.00 97.69 119 MET A O 1
ATOM 977 N N . ARG A 1 120 ? -3.274 12.256 5.221 1.00 97.12 120 ARG A N 1
ATOM 978 C CA . ARG A 1 120 ? -3.892 13.344 4.448 1.00 97.12 120 ARG A CA 1
ATOM 979 C C . ARG A 1 120 ? -3.576 13.240 2.955 1.00 97.12 120 ARG A C 1
ATOM 981 O O . ARG A 1 120 ? -4.486 13.441 2.154 1.00 97.12 120 ARG A O 1
ATOM 988 N N . GLN A 1 121 ? -2.345 12.881 2.575 1.00 95.25 121 GLN A N 1
ATOM 989 C CA . GLN A 1 121 ? -1.998 12.629 1.172 1.00 95.25 121 GLN A CA 1
ATOM 990 C C . GLN A 1 121 ? -2.829 11.475 0.602 1.00 95.25 121 GLN A C 1
ATOM 992 O O . GLN A 1 121 ? -3.431 11.625 -0.458 1.00 95.25 121 GLN A O 1
ATOM 997 N N . LEU A 1 122 ? -2.932 10.350 1.322 1.00 96.19 122 LEU A N 1
ATOM 998 C CA . LEU A 1 122 ? -3.759 9.217 0.897 1.00 96.19 122 LEU A CA 1
ATOM 999 C C . LEU A 1 122 ? -5.212 9.643 0.658 1.00 96.19 122 LEU A C 1
ATOM 1001 O O . LEU A 1 122 ? -5.786 9.294 -0.371 1.00 96.19 122 LEU A O 1
ATOM 1005 N N . LYS A 1 123 ? -5.784 10.430 1.573 1.00 96.69 123 LYS A N 1
ATOM 1006 C CA . LYS A 1 123 ? -7.166 10.913 1.475 1.00 96.69 123 LYS A CA 1
ATOM 1007 C C . LYS A 1 123 ? -7.389 11.871 0.299 1.00 96.69 123 LYS A C 1
ATOM 1009 O O . LYS A 1 123 ? -8.458 11.844 -0.301 1.00 96.69 123 LYS A O 1
ATOM 1014 N N . GLN A 1 124 ? -6.414 12.722 -0.017 1.00 96.31 124 GLN A N 1
ATOM 1015 C CA . GLN A 1 124 ? -6.531 13.726 -1.082 1.00 96.31 124 GLN A CA 1
ATOM 1016 C C . GLN A 1 124 ? -6.207 13.171 -2.475 1.00 96.31 124 GLN A C 1
ATOM 1018 O O . GLN A 1 124 ? -6.860 13.542 -3.446 1.00 96.31 124 GLN A O 1
ATOM 1023 N N . GLU A 1 125 ? -5.207 12.294 -2.583 1.00 94.94 125 GLU A N 1
ATOM 1024 C CA . GLU A 1 125 ? -4.636 11.859 -3.866 1.00 94.94 125 GLU A CA 1
ATOM 1025 C C . GLU A 1 125 ? -4.949 10.394 -4.207 1.00 94.94 125 GLU A C 1
ATOM 1027 O O . GLU A 1 125 ? -4.798 9.974 -5.354 1.00 94.94 125 GLU A O 1
ATOM 1032 N N . GLY A 1 126 ? -5.359 9.585 -3.225 1.00 95.00 126 GLY A N 1
ATOM 1033 C CA . GLY A 1 126 ? -5.634 8.155 -3.407 1.00 95.00 126 GLY A CA 1
ATOM 1034 C C . GLY A 1 126 ? -4.384 7.289 -3.613 1.00 95.00 126 GLY A C 1
ATOM 1035 O O . GLY A 1 126 ? -4.494 6.098 -3.915 1.00 95.00 126 GLY A O 1
ATOM 1036 N N . TRP A 1 127 ? -3.182 7.852 -3.460 1.00 95.44 127 TRP A N 1
ATOM 1037 C CA . TRP A 1 127 ? -1.923 7.123 -3.578 1.00 95.44 127 TRP A CA 1
ATOM 1038 C C . TRP A 1 127 ? -0.874 7.672 -2.615 1.00 95.44 127 TRP A C 1
ATOM 1040 O O . TRP A 1 127 ? -0.692 8.875 -2.495 1.00 95.44 127 TRP A O 1
ATOM 1050 N N . ILE A 1 128 ? -0.137 6.765 -1.975 1.00 94.75 128 ILE A N 1
ATOM 1051 C CA . ILE A 1 128 ? 1.041 7.088 -1.164 1.00 94.75 128 ILE A CA 1
ATOM 1052 C C . ILE A 1 128 ? 2.189 6.132 -1.473 1.00 94.75 128 ILE A C 1
ATOM 1054 O O . ILE A 1 128 ? 1.985 4.973 -1.884 1.00 94.75 128 ILE A O 1
ATOM 1058 N N . HIS A 1 129 ? 3.406 6.622 -1.233 1.00 93.19 129 HIS A N 1
ATOM 1059 C CA . HIS A 1 129 ? 4.640 5.867 -1.388 1.00 93.19 129 HIS A CA 1
ATOM 1060 C C . HIS A 1 129 ? 4.654 4.611 -0.504 1.00 93.19 129 HIS A C 1
ATOM 1062 O O . HIS A 1 129 ? 4.108 4.602 0.596 1.00 93.19 129 HIS A O 1
ATOM 1068 N N . HIS A 1 130 ? 5.308 3.535 -0.952 1.00 91.69 130 HIS A N 1
ATOM 1069 C CA . HIS A 1 130 ? 5.274 2.248 -0.244 1.00 91.69 130 HIS A CA 1
ATOM 1070 C C . HIS A 1 130 ? 5.827 2.324 1.193 1.00 91.69 130 HIS A C 1
ATOM 1072 O O . HIS A 1 130 ? 5.286 1.689 2.089 1.00 91.69 130 HIS A O 1
ATOM 1078 N N . LEU A 1 131 ? 6.880 3.113 1.422 1.00 91.94 131 LEU A N 1
ATOM 1079 C CA . LEU A 1 131 ? 7.416 3.344 2.767 1.00 91.94 131 LEU A CA 1
ATOM 1080 C C . LEU A 1 131 ? 6.457 4.173 3.626 1.00 91.94 131 LEU A C 1
ATOM 1082 O O . LEU A 1 131 ? 6.355 3.910 4.816 1.00 91.94 131 LEU A O 1
ATOM 1086 N N . GLY A 1 132 ? 5.708 5.104 3.025 1.00 93.12 132 GLY A N 1
ATOM 1087 C CA . GLY A 1 132 ? 4.612 5.799 3.703 1.00 93.12 132 GLY A CA 1
ATOM 1088 C C . GLY A 1 132 ? 3.530 4.819 4.163 1.00 93.12 132 GLY A C 1
ATOM 1089 O O . GLY A 1 132 ? 3.068 4.909 5.293 1.00 93.12 132 GLY A O 1
ATOM 1090 N N . ARG A 1 133 ? 3.210 3.801 3.348 1.00 95.62 133 ARG A N 1
ATOM 1091 C CA . ARG A 1 133 ? 2.295 2.711 3.746 1.00 95.62 133 ARG A CA 1
ATOM 1092 C C . ARG A 1 133 ? 2.837 1.920 4.933 1.00 95.62 133 ARG A C 1
ATOM 1094 O O . ARG A 1 133 ? 2.097 1.675 5.873 1.00 95.62 133 ARG A O 1
ATOM 1101 N N . HIS A 1 134 ? 4.119 1.541 4.907 1.00 95.44 134 HIS A N 1
ATOM 1102 C CA . HIS A 1 134 ? 4.745 0.853 6.042 1.00 95.44 134 HIS A CA 1
ATOM 1103 C C . HIS A 1 134 ? 4.707 1.698 7.313 1.00 95.44 134 HIS A C 1
ATOM 1105 O O . HIS A 1 134 ? 4.414 1.161 8.376 1.00 95.44 134 HIS A O 1
ATOM 1111 N N . LEU A 1 135 ? 4.979 2.997 7.194 1.00 95.81 135 LEU A N 1
ATOM 1112 C CA . LEU A 1 135 ? 4.953 3.938 8.304 1.00 95.81 135 LEU A CA 1
ATOM 1113 C C . LEU A 1 135 ? 3.566 3.977 8.963 1.00 95.81 135 LEU A C 1
ATOM 1115 O O . LEU A 1 135 ? 3.455 3.692 10.152 1.00 95.81 135 LEU A O 1
ATOM 1119 N N . VAL A 1 136 ? 2.512 4.268 8.195 1.00 97.69 136 VAL A N 1
ATOM 1120 C CA . VAL A 1 136 ? 1.160 4.424 8.761 1.00 97.69 136 VAL A CA 1
ATOM 1121 C C . VAL A 1 136 ? 0.549 3.099 9.215 1.00 97.69 136 VAL A C 1
ATOM 1123 O O . VAL A 1 136 ? -0.143 3.084 10.226 1.00 97.69 136 VAL A O 1
ATOM 1126 N N . ALA A 1 137 ? 0.846 1.985 8.534 1.00 98.25 137 ALA A N 1
ATOM 1127 C CA . ALA A 1 137 ? 0.373 0.660 8.938 1.00 98.25 137 ALA A CA 1
ATOM 1128 C C . ALA A 1 137 ? 1.086 0.153 10.200 1.00 98.25 137 ALA A C 1
ATOM 1130 O O . ALA A 1 137 ? 0.461 -0.471 11.053 1.00 98.25 137 ALA A O 1
ATOM 1131 N N . CYS A 1 138 ? 2.392 0.420 10.341 1.00 98.31 138 CYS A N 1
ATOM 1132 C CA . CYS A 1 138 ? 3.118 0.093 11.566 1.00 98.31 138 CYS A CA 1
ATOM 1133 C C . CYS A 1 138 ? 2.570 0.904 12.740 1.00 98.31 138 CYS A C 1
ATOM 1135 O O . CYS A 1 138 ? 2.302 0.313 13.777 1.00 98.31 138 CYS A O 1
ATOM 1137 N N . PHE A 1 139 ? 2.356 2.209 12.549 1.00 98.38 139 PHE A N 1
ATOM 1138 C CA . PHE A 1 139 ? 1.783 3.084 13.571 1.00 98.38 139 PHE A CA 1
ATOM 1139 C C . PHE A 1 139 ? 0.403 2.594 14.035 1.00 98.38 139 PHE A C 1
ATOM 1141 O O . PHE A 1 139 ? 0.172 2.467 15.231 1.00 98.38 139 PHE A O 1
ATOM 1148 N N . LEU A 1 140 ? -0.484 2.231 13.100 1.00 98.50 140 LEU A N 1
ATOM 1149 C CA . LEU A 1 140 ? -1.816 1.704 13.422 1.00 98.50 140 LEU A CA 1
ATOM 1150 C C . LEU A 1 140 ? -1.763 0.390 14.218 1.00 98.50 140 LEU A C 1
ATOM 1152 O O . LEU A 1 140 ? -2.541 0.192 15.141 1.00 98.50 140 LEU A O 1
ATOM 1156 N N . THR A 1 141 ? -0.855 -0.512 13.849 1.00 98.50 141 THR A N 1
ATOM 1157 C CA . THR A 1 141 ? -0.838 -1.884 14.372 1.00 98.50 141 THR A CA 1
ATOM 1158 C C . THR A 1 141 ? 0.203 -2.037 15.485 1.00 98.50 141 THR A C 1
ATOM 1160 O O . THR A 1 141 ? 0.076 -1.491 16.573 1.00 98.50 141 THR A O 1
ATOM 1163 N N . ARG A 1 142 ? 1.281 -2.773 15.219 1.00 98.06 142 ARG A N 1
ATOM 1164 C CA . ARG A 1 142 ? 2.286 -3.203 16.202 1.00 98.06 142 ARG A CA 1
ATOM 1165 C C . ARG A 1 142 ? 3.255 -2.115 16.680 1.00 98.06 142 ARG A C 1
ATOM 1167 O O . ARG A 1 142 ? 4.171 -2.433 17.432 1.00 98.06 142 ARG A O 1
ATOM 1174 N N . GLY A 1 143 ? 3.181 -0.916 16.115 1.00 97.75 143 GLY A N 1
ATOM 1175 C CA . GLY A 1 143 ? 4.081 0.192 16.420 1.00 97.75 143 GLY A CA 1
ATOM 1176 C C . GLY A 1 143 ? 3.593 0.998 17.610 1.00 97.75 143 GLY A C 1
ATOM 1177 O O . GLY A 1 143 ? 4.342 1.146 18.571 1.00 97.75 143 GLY A O 1
ATOM 1178 N N . ASP A 1 144 ? 2.347 1.478 17.537 1.00 98.06 144 ASP A N 1
ATOM 1179 C CA . ASP A 1 144 ? 1.853 2.497 18.463 1.00 98.06 144 ASP A CA 1
ATOM 1180 C C . ASP A 1 144 ? 0.410 2.236 18.927 1.00 98.06 144 ASP A C 1
ATOM 1182 O O . ASP A 1 144 ? 0.191 2.072 20.123 1.00 98.06 144 ASP A O 1
ATOM 1186 N N . LEU A 1 145 ? -0.576 2.185 18.018 1.00 97.94 145 LEU A N 1
ATOM 1187 C CA . LEU A 1 145 ? -1.997 2.193 18.409 1.00 97.94 145 LEU A CA 1
ATOM 1188 C C . LEU A 1 145 ? -2.567 0.820 18.799 1.00 97.94 145 LEU A C 1
ATOM 1190 O O . LEU A 1 145 ? -3.629 0.775 19.407 1.00 97.94 145 LEU A O 1
ATOM 1194 N N . TRP A 1 146 ? -1.898 -0.284 18.447 1.00 98.19 146 TRP A N 1
ATOM 1195 C CA . TRP A 1 146 ? -2.360 -1.660 18.698 1.00 98.19 146 TRP A CA 1
ATOM 1196 C C . TRP A 1 146 ? -3.772 -1.973 18.156 1.00 98.19 146 TRP A C 1
ATOM 1198 O O . TRP A 1 146 ? -4.483 -2.840 18.664 1.00 98.19 146 TRP A O 1
ATOM 1208 N N . ILE A 1 147 ? -4.165 -1.298 17.072 1.00 98.06 147 ILE A N 1
ATOM 1209 C CA . ILE A 1 147 ? -5.460 -1.475 16.409 1.00 98.06 147 ILE A CA 1
ATOM 1210 C C . ILE A 1 147 ? -5.372 -2.595 15.368 1.00 98.06 147 ILE A C 1
ATOM 1212 O O . ILE A 1 147 ? -4.346 -2.793 14.708 1.00 98.06 147 ILE A O 1
ATOM 1216 N N . HIS A 1 148 ? -6.475 -3.329 15.211 1.00 97.81 148 HIS A N 1
ATOM 1217 C CA . HIS A 1 148 ? -6.586 -4.443 14.274 1.00 97.81 148 HIS A CA 1
ATOM 1218 C C . HIS A 1 148 ? -6.290 -4.021 12.825 1.00 97.81 148 HIS A C 1
ATOM 1220 O O . HIS A 1 148 ? -6.859 -3.065 12.310 1.00 97.81 148 HIS A O 1
ATOM 1226 N N . TRP A 1 149 ? -5.461 -4.794 12.119 1.00 97.38 149 TRP A N 1
ATOM 1227 C CA . TRP A 1 149 ? -5.052 -4.520 10.730 1.00 97.38 149 TRP A CA 1
ATOM 1228 C C . TRP A 1 149 ? -6.158 -4.701 9.672 1.00 97.38 149 TRP A C 1
ATOM 1230 O O . TRP A 1 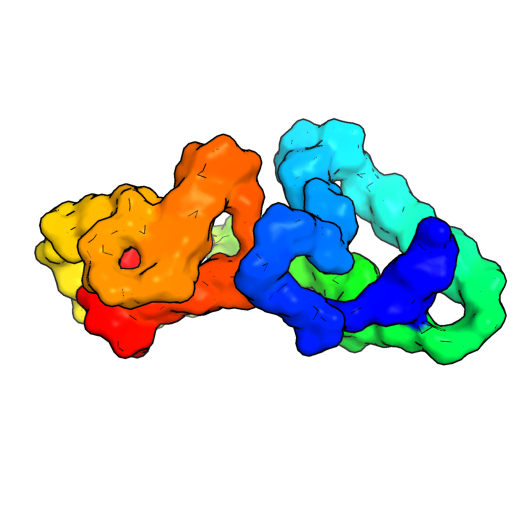149 ? -5.919 -4.413 8.503 1.00 97.38 149 TRP A O 1
ATOM 1240 N N . GLU A 1 150 ? -7.324 -5.223 10.067 1.00 96.56 150 GLU A N 1
ATOM 1241 C CA . GLU A 1 150 ? -8.470 -5.450 9.167 1.00 96.56 150 GLU A CA 1
ATOM 1242 C C . GLU A 1 150 ? -9.299 -4.174 8.968 1.00 96.56 150 GLU A C 1
ATOM 1244 O O . GLU A 1 150 ? -10.151 -4.137 8.080 1.00 96.56 150 GLU A O 1
ATOM 1249 N N . LEU A 1 151 ? -9.069 -3.165 9.815 1.00 93.62 151 LEU A N 1
ATOM 1250 C CA . LEU A 1 151 ? -9.789 -1.897 9.841 1.00 93.62 151 LEU A CA 1
ATOM 1251 C C . LEU A 1 151 ? -9.220 -0.902 8.821 1.00 93.62 151 LEU A C 1
ATOM 1253 O O . LEU A 1 151 ? -7.982 -0.877 8.618 1.00 93.62 151 LEU A O 1
#

Foldseek 3Di:
DLVCQQAQFLVPFDQLDLDDPDPPCVVCPVVVVDDLVVVVVVSVVSNVPDDDHGDDPCGHPVVVSVVVVVVVVVVVPFDPSLDQPRTPPHDDDPFDDDPVCVVCQLCLNNVPNLSSSLSVSCVPPVDGDPVSVVVSLCCCPVNPVRHDSSD

Radius of gyration: 17.98 Å; Cα contacts (8 Å, |Δi|>4): 155; chains: 1; bounding box: 38×36×45 Å